Protein AF-A0A3B8L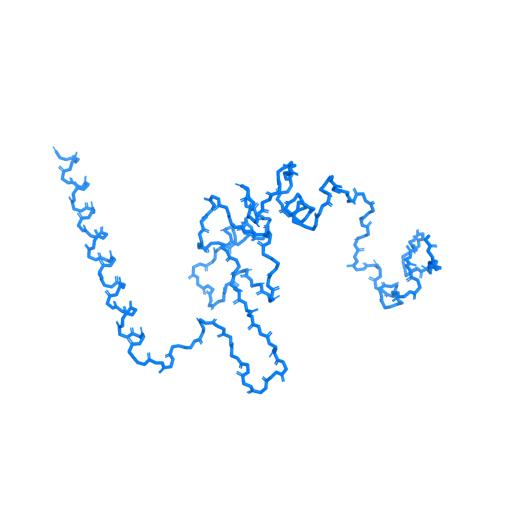0Q8-F1 (afdb_monomer_lite)

Radius of gyration: 23.06 Å; chains: 1; bounding box: 65×42×59 Å

Secondary structure (DSSP, 8-state):
--S-EEE-SSTT-EEETT-HHHHTTGGGS----------SSHHHHHHHHHH-S---S--SS-SS--HHHHHHHHT--TT-SS-S-EEES--TT---GGG-GGGS-EEE-S-TTSTT---TT-----HHHHHHHHHHHHHHHHHHHHHHHHHHHTT-

Sequence (156 aa):
GPYDPIATDVPGMEICELLPHHARVAGKFSLLRSMVHTGFCHQQGTQQLLTGHPVRILKQKPDHPDLFSITHRMRQAPHSGLPNYVGVNPVPYAGAAYLGPAYEPFAVTGDPNSGSFQVPNIGLDDKKKLSRMRERIGLRESLDRLSREADQYHQM

Foldseek 3Di:
DPFDWDAAPDPPDTDGPVPVVCSPVVVVDDDDPPDDAPDPDPLQSVQCVQFVDHDDDDDQEHQGAGPQLVVQVVPDDPPDPDRSAAAECHRRNHANHVVDPVSGHLYAYDDPPDPPGDGPPPDPPDPVVVVVVVVVVVVVVVVVVVVVVVVVVVVD

pLDDT: mean 89.8, std 8.25, range [47.81, 98.19]

Structure (mmCIF, N/CA/C/O backbone):
data_AF-A0A3B8L0Q8-F1
#
_entry.id   AF-A0A3B8L0Q8-F1
#
loop_
_atom_site.group_PDB
_atom_site.id
_atom_site.type_symbol
_atom_site.label_atom_id
_atom_site.label_alt_id
_atom_site.label_comp_id
_atom_site.label_asym_id
_atom_site.label_entity_id
_atom_site.label_seq_id
_atom_site.pdbx_PDB_ins_code
_atom_site.Cartn_x
_atom_site.Cartn_y
_atom_site.Cartn_z
_atom_site.occupancy
_atom_site.B_iso_or_equiv
_atom_site.auth_seq_id
_atom_site.auth_comp_id
_atom_site.auth_asym_id
_atom_site.auth_atom_id
_atom_site.pdbx_PDB_model_num
ATOM 1 N N . GLY A 1 1 ? 20.243 -0.099 -17.281 1.00 79.44 1 GLY A N 1
ATOM 2 C CA . GLY A 1 1 ? 20.625 -0.311 -15.866 1.00 79.44 1 GLY A CA 1
ATOM 3 C C . GLY A 1 1 ? 21.735 -1.342 -15.824 1.00 79.44 1 GLY A C 1
ATOM 4 O O . GLY A 1 1 ? 22.266 -1.618 -16.888 1.00 79.44 1 GLY A O 1
ATOM 5 N N . PRO A 1 2 ? 22.088 -1.913 -14.662 1.00 93.50 2 PRO A N 1
ATOM 6 C CA . PRO A 1 2 ? 23.135 -2.939 -14.570 1.00 93.50 2 PRO A CA 1
ATOM 7 C C . PRO A 1 2 ? 22.695 -4.337 -15.047 1.00 93.50 2 PRO A C 1
ATOM 9 O O . PRO A 1 2 ? 23.492 -5.260 -14.974 1.00 93.50 2 PRO A O 1
ATOM 12 N N . TYR A 1 3 ? 21.439 -4.495 -15.473 1.00 96.19 3 TYR A N 1
ATOM 13 C CA . TYR A 1 3 ? 20.850 -5.761 -15.913 1.00 96.19 3 TYR A CA 1
ATOM 14 C C . TYR A 1 3 ? 20.501 -5.705 -17.392 1.00 96.19 3 TYR A C 1
ATOM 16 O O . TYR A 1 3 ? 20.111 -4.633 -17.883 1.00 96.19 3 TYR A O 1
ATOM 24 N N . ASP A 1 4 ? 20.558 -6.862 -18.043 1.00 97.50 4 ASP A N 1
ATOM 25 C CA . ASP A 1 4 ? 20.272 -6.983 -19.463 1.00 97.50 4 ASP A CA 1
ATOM 26 C C . ASP A 1 4 ? 18.761 -7.087 -19.745 1.00 97.50 4 ASP A C 1
ATOM 28 O O . ASP A 1 4 ? 17.989 -7.636 -18.941 1.00 97.50 4 ASP A O 1
ATOM 32 N N . PRO A 1 5 ? 18.295 -6.522 -20.874 1.00 97.12 5 PRO A N 1
ATOM 33 C CA . PRO A 1 5 ? 16.926 -6.692 -21.327 1.00 97.12 5 PRO A CA 1
ATOM 34 C C . PRO A 1 5 ? 16.719 -8.079 -21.952 1.00 97.12 5 PRO A C 1
ATOM 36 O O . PRO A 1 5 ? 17.577 -8.604 -22.657 1.00 97.12 5 PRO A O 1
ATOM 39 N N . ILE A 1 6 ? 15.532 -8.643 -21.745 1.00 98.00 6 ILE A N 1
ATOM 40 C CA . ILE A 1 6 ? 15.031 -9.822 -22.453 1.00 98.00 6 ILE A CA 1
ATOM 41 C C . ILE A 1 6 ? 13.705 -9.494 -23.134 1.00 98.00 6 ILE A C 1
ATOM 43 O O . ILE A 1 6 ? 12.872 -8.761 -22.588 1.00 98.00 6 ILE A O 1
ATOM 47 N N . ALA A 1 7 ? 13.489 -10.077 -24.311 1.00 98.06 7 ALA A N 1
ATOM 48 C CA . ALA A 1 7 ? 12.209 -10.010 -25.000 1.00 98.06 7 ALA A CA 1
ATOM 49 C C . ALA A 1 7 ? 11.113 -10.736 -24.202 1.00 98.06 7 ALA A C 1
ATOM 51 O O . ALA A 1 7 ? 11.364 -11.729 -23.513 1.00 98.06 7 ALA A O 1
ATOM 52 N N . THR A 1 8 ? 9.883 -10.246 -24.327 1.00 98.06 8 THR A N 1
ATOM 53 C CA . THR A 1 8 ? 8.686 -10.890 -23.771 1.00 98.06 8 THR A CA 1
ATOM 54 C C . THR A 1 8 ? 7.850 -11.568 -24.861 1.00 98.06 8 THR A C 1
ATOM 56 O O . THR A 1 8 ? 8.167 -11.471 -26.046 1.00 98.06 8 THR A O 1
ATOM 59 N N . ASP A 1 9 ? 6.767 -12.249 -24.476 1.00 96.81 9 ASP A N 1
ATOM 60 C CA . ASP A 1 9 ? 5.769 -12.789 -25.413 1.00 96.81 9 ASP A CA 1
ATOM 61 C C . ASP A 1 9 ? 4.954 -11.701 -26.149 1.00 96.81 9 ASP A C 1
ATOM 63 O O . ASP A 1 9 ? 4.245 -12.007 -27.110 1.00 96.81 9 ASP A O 1
ATOM 67 N N . VAL A 1 10 ? 5.092 -10.429 -25.752 1.00 97.88 10 VAL A N 1
ATOM 68 C CA . VAL A 1 10 ? 4.505 -9.264 -26.424 1.00 97.88 10 VAL A CA 1
ATOM 69 C C . VAL A 1 10 ? 5.558 -8.575 -27.308 1.00 97.88 10 VAL A C 1
ATOM 71 O O . VAL A 1 10 ? 6.563 -8.076 -26.786 1.00 97.88 10 VAL A O 1
ATOM 74 N N . PRO A 1 11 ? 5.337 -8.471 -28.636 1.00 97.00 11 PRO A N 1
ATOM 75 C CA . PRO A 1 11 ? 6.268 -7.802 -29.543 1.00 97.00 11 PRO A CA 1
ATOM 76 C C . PRO A 1 11 ? 6.595 -6.366 -29.115 1.00 97.00 11 PRO A C 1
ATOM 78 O O . PRO A 1 11 ? 5.703 -5.567 -28.835 1.00 97.00 11 PRO A O 1
ATOM 81 N N . GLY A 1 12 ? 7.888 -6.034 -29.083 1.00 95.88 12 GLY A N 1
ATOM 82 C CA . GLY A 1 12 ? 8.378 -4.699 -28.717 1.00 95.88 12 GLY A CA 1
ATOM 83 C C . GLY A 1 12 ? 8.402 -4.403 -27.213 1.00 95.88 12 GLY A C 1
ATOM 84 O O . GLY A 1 12 ? 8.765 -3.293 -26.824 1.00 95.88 12 GLY A O 1
ATOM 85 N N . MET A 1 13 ? 8.041 -5.362 -26.354 1.00 97.38 13 MET A N 1
ATOM 86 C CA . MET A 1 13 ? 8.189 -5.229 -24.908 1.00 97.38 13 MET A CA 1
ATOM 87 C C . MET A 1 13 ? 9.396 -6.020 -24.408 1.00 97.38 13 MET A C 1
ATOM 89 O O . MET A 1 13 ? 9.485 -7.233 -24.602 1.00 97.38 13 MET A O 1
ATOM 93 N N . GLU A 1 14 ? 10.279 -5.314 -23.702 1.00 96.81 14 GLU A N 1
ATOM 94 C CA . GLU A 1 14 ? 11.443 -5.870 -23.014 1.00 96.81 14 GLU A CA 1
ATOM 95 C C . GLU A 1 14 ? 11.376 -5.584 -21.509 1.00 96.81 14 GLU A C 1
ATOM 97 O O . GLU A 1 14 ? 10.927 -4.508 -21.082 1.00 96.81 14 GLU A O 1
ATOM 102 N N . ILE A 1 15 ? 11.837 -6.551 -20.713 1.00 96.44 15 ILE A N 1
ATOM 103 C CA . ILE A 1 15 ? 11.973 -6.457 -19.252 1.00 96.44 15 ILE A CA 1
ATOM 104 C C . ILE A 1 15 ? 13.337 -7.005 -18.802 1.00 96.44 15 ILE A C 1
ATOM 106 O O . ILE A 1 15 ? 14.100 -7.505 -19.615 1.00 96.44 15 ILE A O 1
ATOM 110 N N . CYS A 1 16 ? 13.656 -6.905 -17.511 1.00 96.88 16 CYS A N 1
ATOM 111 C CA . CYS A 1 16 ? 14.917 -7.396 -16.942 1.00 96.88 16 CYS A CA 1
ATOM 112 C C . CYS A 1 16 ? 15.053 -8.929 -17.046 1.00 96.88 16 CYS A C 1
ATOM 114 O O . CYS A 1 16 ? 14.097 -9.649 -16.748 1.00 96.88 16 CYS A O 1
ATOM 116 N N . GLU A 1 17 ? 16.254 -9.420 -17.370 1.00 97.75 17 GLU A N 1
ATOM 117 C CA . GLU A 1 17 ? 16.615 -10.848 -17.417 1.00 97.75 17 GLU A CA 1
ATOM 118 C C . GLU A 1 17 ? 16.283 -11.633 -16.133 1.00 97.75 17 GLU A C 1
ATOM 120 O O . GLU A 1 17 ? 16.015 -12.832 -16.186 1.00 97.75 17 GLU A O 1
ATOM 125 N N . LEU A 1 18 ? 16.213 -10.953 -14.981 1.00 97.94 18 LEU A N 1
ATOM 126 C CA . LEU A 1 18 ? 15.843 -11.543 -13.687 1.00 97.94 18 LEU A CA 1
ATOM 127 C C . LEU A 1 18 ? 14.336 -11.810 -13.535 1.00 97.94 18 LEU A C 1
ATOM 129 O O . LEU A 1 18 ? 13.899 -12.354 -12.520 1.00 97.94 18 LEU A O 1
ATOM 133 N N . LEU A 1 19 ? 13.522 -11.444 -14.528 1.00 97.25 19 LEU A N 1
ATOM 134 C CA . LEU A 1 19 ? 12.071 -11.628 -14.526 1.00 97.25 19 LEU A CA 1
ATOM 135 C C . LEU A 1 19 ? 11.589 -12.593 -15.633 1.00 97.25 19 LEU A C 1
ATOM 137 O O . LEU A 1 19 ? 10.574 -12.316 -16.278 1.00 97.25 19 LEU A O 1
ATOM 141 N N . PRO A 1 20 ? 12.219 -13.767 -15.846 1.00 97.75 20 PRO A N 1
ATOM 142 C CA . PRO A 1 20 ? 11.919 -14.627 -16.995 1.00 97.75 20 PRO A CA 1
ATOM 143 C C . PRO A 1 20 ? 10.482 -15.165 -16.977 1.00 97.75 20 PRO A C 1
ATOM 145 O O . PRO A 1 20 ? 9.876 -15.378 -18.024 1.00 97.75 20 PRO A O 1
ATOM 148 N N . HIS A 1 21 ? 9.897 -15.356 -15.791 1.00 98.19 21 HIS A N 1
ATOM 149 C CA . HIS A 1 21 ? 8.499 -15.768 -15.664 1.00 98.19 21 HIS A CA 1
ATOM 150 C C . HIS A 1 21 ? 7.516 -14.652 -16.023 1.00 98.19 21 HIS A C 1
ATOM 152 O O . HIS A 1 21 ? 6.475 -14.958 -16.593 1.00 98.19 21 HIS A O 1
ATOM 158 N N . HIS A 1 22 ? 7.854 -13.385 -15.756 1.00 97.88 22 HIS A N 1
ATOM 159 C CA . HIS A 1 22 ? 7.034 -12.251 -16.187 1.00 97.88 22 HIS A CA 1
ATOM 160 C C . HIS A 1 22 ? 7.095 -12.089 -17.706 1.00 97.88 22 HIS A C 1
ATOM 162 O O . HIS A 1 22 ? 6.071 -11.831 -18.326 1.00 97.88 22 HIS A O 1
ATOM 168 N N . ALA A 1 23 ? 8.259 -12.326 -18.320 1.00 98.00 23 ALA A N 1
ATOM 169 C CA . ALA A 1 23 ? 8.418 -12.240 -19.770 1.00 98.00 23 ALA A CA 1
ATOM 170 C C . ALA A 1 23 ? 7.499 -13.219 -20.522 1.00 98.00 23 ALA A C 1
ATOM 172 O O . ALA A 1 23 ? 6.987 -12.886 -21.585 1.00 98.00 23 ALA A O 1
ATOM 173 N N . ARG A 1 24 ? 7.244 -14.403 -19.944 1.00 98.06 24 ARG A N 1
ATOM 174 C CA . ARG A 1 24 ? 6.335 -15.430 -20.492 1.00 98.06 24 ARG A CA 1
ATOM 175 C C . ARG A 1 24 ? 4.846 -15.122 -20.321 1.00 98.06 24 ARG A C 1
ATOM 177 O O . ARG A 1 24 ? 4.024 -15.890 -20.807 1.00 98.06 24 ARG A O 1
ATOM 184 N N . VAL A 1 25 ? 4.496 -14.105 -19.537 1.00 97.94 25 VAL A N 1
ATOM 185 C CA . VAL A 1 25 ? 3.102 -13.729 -19.264 1.00 97.94 25 VAL A CA 1
ATOM 186 C C . VAL A 1 25 ? 2.870 -12.240 -19.498 1.00 97.94 25 VAL A C 1
ATOM 188 O O . VAL A 1 25 ? 1.944 -11.671 -18.917 1.00 97.94 25 VAL A O 1
ATOM 191 N N . ALA A 1 26 ? 3.691 -11.591 -20.327 1.00 98.00 26 ALA A N 1
ATOM 192 C CA . ALA A 1 26 ? 3.605 -10.151 -20.537 1.00 98.00 26 ALA A CA 1
ATOM 193 C C . ALA A 1 26 ? 2.303 -9.745 -21.230 1.00 98.00 26 ALA A C 1
ATOM 195 O O . ALA A 1 26 ? 1.772 -8.676 -20.944 1.00 98.00 26 ALA A O 1
ATOM 196 N N . GLY A 1 27 ? 1.684 -10.646 -21.999 1.00 97.62 27 GLY A N 1
ATOM 197 C CA . GLY A 1 27 ? 0.323 -10.460 -22.514 1.00 97.62 27 GLY A CA 1
ATOM 198 C C . GLY A 1 27 ? -0.776 -10.366 -21.440 1.00 97.62 27 GLY A C 1
ATOM 199 O O . GLY A 1 27 ? -1.927 -10.092 -21.775 1.00 97.62 27 GLY A O 1
ATOM 200 N N . LYS A 1 28 ? -0.459 -10.600 -20.156 1.00 97.38 28 LYS A N 1
ATOM 201 C CA . LYS A 1 28 ? -1.409 -10.560 -19.027 1.00 97.38 28 LYS A CA 1
ATOM 202 C C . LYS A 1 28 ? -1.258 -9.334 -18.127 1.00 97.38 28 LYS A C 1
ATOM 204 O O . LYS A 1 28 ? -2.007 -9.215 -17.158 1.00 97.38 28 LYS A O 1
ATOM 209 N N . PHE A 1 29 ? -0.310 -8.439 -18.403 1.00 96.44 29 PHE A N 1
ATOM 210 C CA . PHE A 1 29 ? -0.139 -7.211 -17.632 1.00 96.44 29 PHE A CA 1
ATOM 211 C C . PHE A 1 29 ? 0.203 -6.016 -18.520 1.00 96.44 29 PHE A C 1
ATOM 213 O O . PHE A 1 29 ? 0.697 -6.150 -19.634 1.00 96.44 29 PHE A O 1
ATOM 220 N N . SER A 1 30 ? -0.024 -4.821 -17.983 1.00 95.56 30 SER A N 1
ATOM 221 C CA . SER A 1 30 ? 0.415 -3.571 -18.597 1.00 95.56 30 SER A CA 1
ATOM 222 C C . SER A 1 30 ? 1.673 -3.073 -17.900 1.00 95.56 30 SER A C 1
ATOM 224 O O . SER A 1 30 ? 1.722 -3.006 -16.672 1.00 95.56 30 SER A O 1
ATOM 226 N N . LEU A 1 31 ? 2.685 -2.687 -18.676 1.00 94.00 31 LEU A N 1
ATOM 227 C CA . LEU A 1 31 ? 3.914 -2.112 -18.140 1.00 94.00 31 LEU A CA 1
ATOM 228 C C . LEU A 1 31 ? 3.838 -0.585 -18.139 1.00 94.00 31 LEU A C 1
ATOM 230 O O . LEU A 1 31 ? 3.913 0.054 -19.189 1.00 94.00 31 LEU A O 1
ATOM 234 N N . LEU A 1 32 ? 3.729 0.005 -16.950 1.00 93.50 32 LEU A N 1
ATOM 235 C CA . LEU A 1 32 ? 3.679 1.452 -16.774 1.00 93.50 32 LEU A CA 1
ATOM 236 C C . LEU A 1 32 ? 5.054 1.991 -16.358 1.00 93.50 32 LEU A C 1
ATOM 238 O O . LEU A 1 32 ? 5.539 1.716 -15.265 1.00 93.50 32 LEU A O 1
ATOM 242 N N . ARG A 1 33 ? 5.691 2.762 -17.249 1.00 90.88 33 ARG A N 1
ATOM 243 C CA . ARG A 1 33 ? 7.041 3.332 -17.048 1.00 90.88 33 ARG A CA 1
ATOM 244 C C . ARG A 1 33 ? 7.037 4.792 -16.580 1.00 90.88 33 ARG A C 1
ATOM 246 O O . ARG A 1 33 ? 8.096 5.363 -16.358 1.00 90.88 33 ARG A O 1
ATOM 253 N N . SER A 1 34 ? 5.859 5.400 -16.460 1.00 91.81 34 SER A N 1
ATOM 254 C CA . SER A 1 34 ? 5.681 6.829 -16.170 1.00 91.81 34 SER A CA 1
ATOM 255 C C . SER A 1 34 ? 5.449 7.151 -14.689 1.00 91.81 34 SER A C 1
ATOM 257 O O . SER A 1 34 ? 5.238 8.312 -14.346 1.00 91.81 34 SER A O 1
ATOM 259 N N . MET A 1 35 ? 5.478 6.157 -13.797 1.00 88.31 35 MET A N 1
ATOM 260 C CA . MET A 1 35 ? 5.321 6.384 -12.359 1.00 88.31 35 MET A CA 1
ATOM 261 C C . MET A 1 35 ? 6.587 6.996 -11.762 1.00 88.31 35 MET A C 1
ATOM 263 O O . MET A 1 35 ? 7.657 6.394 -11.786 1.00 88.31 35 MET A O 1
ATOM 267 N N . VAL A 1 36 ? 6.438 8.180 -11.176 1.00 88.94 36 VAL A N 1
ATOM 268 C CA . VAL A 1 36 ? 7.484 8.898 -10.447 1.00 88.94 36 VAL A CA 1
ATOM 269 C C . VAL A 1 36 ? 6.868 9.567 -9.219 1.00 88.94 36 VAL A C 1
ATOM 271 O O . VAL A 1 36 ? 5.714 9.994 -9.251 1.00 88.94 36 VAL A O 1
ATOM 274 N N . HIS A 1 37 ? 7.630 9.664 -8.131 1.00 91.50 37 HIS A N 1
ATOM 275 C CA . HIS A 1 37 ? 7.268 10.449 -6.953 1.00 91.50 37 HIS A CA 1
ATOM 276 C C . HIS A 1 37 ? 8.392 11.427 -6.609 1.00 91.50 37 HIS A C 1
ATOM 278 O O . HIS A 1 37 ? 9.550 11.217 -6.959 1.00 91.50 37 HIS A O 1
ATOM 284 N N . THR A 1 38 ? 8.058 12.487 -5.881 1.00 90.81 38 THR A N 1
ATOM 285 C CA . THR A 1 38 ? 9.005 13.530 -5.454 1.00 90.81 38 THR A CA 1
ATOM 286 C C . THR A 1 38 ? 9.417 13.391 -3.989 1.00 90.81 38 THR A C 1
ATOM 288 O O . THR A 1 38 ? 10.214 14.185 -3.502 1.00 90.81 38 THR A O 1
ATOM 291 N N . GLY A 1 39 ? 8.863 12.413 -3.264 1.00 87.00 39 GLY A N 1
ATOM 292 C CA . GLY A 1 39 ? 9.260 12.124 -1.885 1.00 87.00 39 GLY A CA 1
ATOM 293 C C . GLY A 1 39 ? 10.727 11.696 -1.778 1.00 87.00 39 GLY A C 1
ATOM 294 O O . GLY A 1 39 ? 11.180 10.853 -2.549 1.00 87.00 39 GLY A O 1
ATOM 295 N N . PHE A 1 40 ? 11.451 12.240 -0.798 1.00 88.75 40 PHE A N 1
ATOM 296 C CA . PHE A 1 40 ? 12.878 11.947 -0.570 1.00 88.75 40 PHE A CA 1
ATOM 297 C C . PHE A 1 40 ? 13.119 10.738 0.353 1.00 88.75 40 PHE A C 1
ATOM 299 O O . PHE A 1 40 ? 14.256 10.405 0.674 1.00 88.75 40 PHE A O 1
ATOM 306 N N . CYS A 1 41 ? 12.049 10.098 0.824 1.00 89.94 41 CYS A N 1
ATOM 307 C CA . CYS A 1 41 ? 12.084 8.979 1.761 1.00 89.94 41 CYS A CA 1
ATOM 308 C C . CYS A 1 41 ? 10.926 8.008 1.493 1.00 89.94 41 CYS A C 1
ATOM 310 O O . CYS A 1 41 ? 9.931 8.367 0.851 1.00 89.94 41 CYS A O 1
ATOM 312 N N . HIS A 1 42 ? 11.030 6.788 2.027 1.00 90.88 42 HIS A N 1
ATOM 313 C CA . HIS A 1 42 ? 10.024 5.738 1.842 1.00 90.88 42 HIS A CA 1
ATOM 314 C C . HIS A 1 42 ? 8.618 6.174 2.284 1.00 90.88 42 HIS A C 1
ATOM 316 O O . HIS A 1 42 ? 7.634 5.836 1.627 1.00 90.88 42 HIS A O 1
ATOM 322 N N . GLN A 1 43 ? 8.522 6.972 3.347 1.00 91.62 43 GLN A N 1
ATOM 323 C CA . GLN A 1 43 ? 7.278 7.498 3.906 1.00 91.62 43 GLN A CA 1
ATOM 324 C C . GLN A 1 43 ? 6.527 8.371 2.902 1.00 91.62 43 GLN A C 1
ATOM 326 O O . GLN A 1 43 ? 5.370 8.108 2.578 1.00 91.62 43 GLN A O 1
ATOM 331 N N . GLN A 1 44 ? 7.201 9.401 2.390 1.00 93.12 44 GLN A N 1
ATOM 332 C CA . GLN A 1 44 ? 6.601 10.359 1.467 1.00 93.12 44 GLN A CA 1
ATOM 333 C C . GLN A 1 44 ? 6.315 9.737 0.108 1.00 93.12 44 GLN A C 1
ATOM 335 O O . GLN A 1 44 ? 5.249 9.988 -0.442 1.00 93.12 44 GLN A O 1
ATOM 340 N N . GLY A 1 45 ? 7.235 8.918 -0.416 1.00 93.00 45 GLY A N 1
ATOM 341 C CA . GLY A 1 45 ? 7.032 8.226 -1.687 1.00 93.00 45 GLY A CA 1
ATOM 342 C C . GLY A 1 45 ? 5.800 7.327 -1.636 1.00 93.00 45 GLY A C 1
ATOM 343 O O . GLY A 1 45 ? 4.924 7.437 -2.490 1.00 93.00 45 GLY A O 1
ATOM 344 N N . THR A 1 46 ? 5.673 6.520 -0.576 1.00 92.56 46 THR A N 1
ATOM 345 C CA . THR A 1 46 ? 4.507 5.648 -0.364 1.00 92.56 46 THR A CA 1
ATOM 346 C C . THR A 1 46 ? 3.217 6.455 -0.246 1.00 92.56 46 THR A C 1
ATOM 348 O O . THR A 1 46 ? 2.239 6.147 -0.920 1.00 92.56 46 THR A O 1
ATOM 351 N N . GLN A 1 47 ? 3.202 7.510 0.573 1.00 94.56 47 GLN A N 1
ATOM 352 C CA . GLN A 1 47 ? 2.004 8.336 0.729 1.00 94.56 47 GLN A CA 1
ATOM 353 C C . GLN A 1 47 ? 1.621 9.038 -0.573 1.00 94.56 47 GLN A C 1
ATOM 355 O O . GLN A 1 47 ? 0.453 9.012 -0.948 1.00 94.56 47 GLN A O 1
ATOM 360 N N . GLN A 1 48 ? 2.577 9.622 -1.295 1.00 94.06 48 GLN A N 1
ATOM 361 C CA . GLN A 1 48 ? 2.309 10.282 -2.572 1.00 94.06 48 GLN A CA 1
ATOM 362 C C . GLN A 1 48 ? 1.766 9.297 -3.607 1.00 94.06 48 GLN A C 1
ATOM 364 O O . GLN A 1 48 ? 0.804 9.612 -4.302 1.00 94.06 48 GLN A O 1
ATOM 369 N N . LEU A 1 49 ? 2.340 8.095 -3.669 1.00 92.94 49 LEU A N 1
ATOM 370 C CA . LEU A 1 49 ? 1.911 7.054 -4.593 1.00 92.94 49 LEU A CA 1
ATOM 371 C C . LEU A 1 49 ? 0.492 6.565 -4.301 1.00 92.94 49 LEU A C 1
ATOM 373 O O . LEU A 1 49 ? -0.320 6.437 -5.212 1.00 92.94 49 LEU A O 1
ATOM 377 N N . LEU A 1 50 ? 0.203 6.275 -3.033 1.00 94.00 50 LEU A N 1
ATOM 378 C CA . LEU A 1 50 ? -1.041 5.617 -2.649 1.00 94.00 50 LEU A CA 1
ATOM 379 C C . LEU A 1 50 ? -2.202 6.591 -2.452 1.00 94.00 50 LEU A C 1
ATOM 381 O O . LEU A 1 50 ? -3.351 6.180 -2.572 1.00 94.00 50 LEU A O 1
ATOM 385 N N . THR A 1 51 ? -1.926 7.863 -2.160 1.00 94.50 51 THR A N 1
ATOM 386 C CA . THR A 1 51 ? -2.968 8.896 -2.011 1.00 94.50 51 THR A CA 1
ATOM 387 C C . THR A 1 51 ? -3.144 9.748 -3.266 1.00 94.50 51 THR A C 1
ATOM 389 O O . THR A 1 51 ? -4.178 10.385 -3.424 1.00 94.50 51 THR A O 1
ATOM 392 N N . GLY A 1 52 ? -2.143 9.803 -4.152 1.00 93.31 52 GLY A N 1
ATOM 393 C CA . GLY A 1 52 ? -2.125 10.711 -5.302 1.00 93.31 52 GLY A CA 1
ATOM 394 C C . GLY A 1 52 ? -1.836 12.178 -4.951 1.00 93.31 52 GLY A C 1
ATOM 395 O O . GLY A 1 52 ? -1.832 13.027 -5.841 1.00 93.31 52 GLY A O 1
ATOM 396 N N . HIS A 1 53 ? -1.570 12.499 -3.680 1.00 92.56 53 HIS A N 1
ATOM 397 C CA . HIS A 1 53 ? -1.316 13.864 -3.223 1.00 92.56 53 HIS A CA 1
ATOM 398 C C . HIS A 1 53 ? 0.179 14.126 -2.988 1.00 92.56 53 HIS A C 1
ATOM 400 O O . HIS A 1 53 ? 0.870 13.285 -2.412 1.00 92.56 53 HIS A O 1
ATOM 406 N N . PRO A 1 54 ? 0.711 15.304 -3.363 1.00 91.06 54 PRO A N 1
ATOM 407 C CA . PRO A 1 54 ? 2.073 15.682 -3.003 1.00 91.06 54 PRO A CA 1
ATOM 408 C C . PRO A 1 54 ? 2.268 15.690 -1.482 1.00 91.06 54 PRO A C 1
ATOM 410 O O . PRO A 1 54 ? 1.522 16.349 -0.760 1.00 91.06 54 PRO A O 1
ATOM 413 N N . VAL A 1 55 ? 3.317 15.025 -0.996 1.00 89.44 55 VAL A N 1
ATOM 414 C CA . VAL A 1 55 ? 3.663 15.006 0.431 1.00 89.44 55 V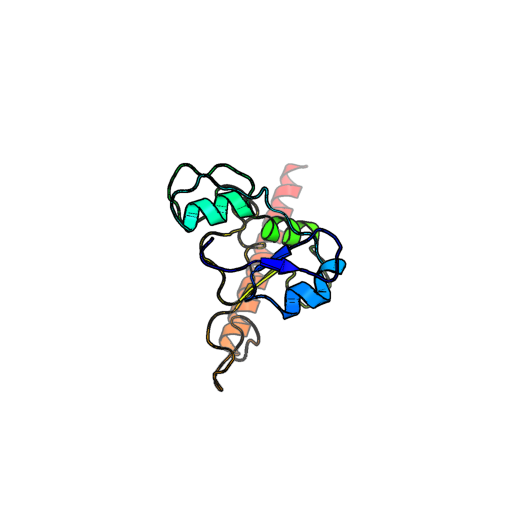AL A CA 1
ATOM 415 C C . VAL A 1 55 ? 4.983 15.728 0.640 1.00 89.44 55 VAL A C 1
ATOM 417 O O . VAL A 1 55 ? 6.042 15.230 0.273 1.00 89.44 55 VAL A O 1
ATOM 420 N N . ARG A 1 56 ? 4.911 16.932 1.217 1.00 86.00 56 ARG A N 1
ATOM 421 C CA . ARG A 1 56 ? 6.078 17.813 1.414 1.00 86.00 56 ARG A CA 1
ATOM 422 C C . ARG A 1 56 ? 6.704 17.697 2.801 1.00 86.00 56 ARG A C 1
ATOM 424 O O . ARG A 1 56 ? 7.871 18.025 2.973 1.00 86.00 56 ARG A O 1
ATOM 431 N N . ILE A 1 57 ? 5.935 17.225 3.778 1.00 88.69 57 ILE A N 1
ATOM 432 C CA . ILE A 1 57 ? 6.350 17.107 5.179 1.00 88.69 57 ILE A CA 1
ATOM 433 C C . ILE A 1 57 ? 6.513 15.628 5.511 1.00 88.69 57 ILE A C 1
ATOM 435 O O . ILE A 1 57 ? 5.720 14.797 5.069 1.00 88.69 57 ILE A O 1
ATOM 439 N N . LEU A 1 58 ? 7.569 15.282 6.243 1.00 89.06 58 LEU A N 1
ATOM 440 C CA . LEU A 1 58 ? 7.755 13.923 6.731 1.00 89.06 58 LEU A CA 1
ATOM 441 C C . LEU A 1 58 ? 6.751 13.647 7.852 1.00 89.06 58 LEU A C 1
ATOM 443 O O . LEU A 1 58 ? 6.732 14.349 8.859 1.00 89.06 58 LEU A O 1
ATOM 447 N N . LYS A 1 59 ? 5.931 12.613 7.685 1.00 89.69 59 LYS A N 1
ATOM 448 C CA . LYS A 1 59 ? 4.934 12.204 8.676 1.00 89.69 59 LYS A CA 1
ATOM 449 C C . LYS A 1 59 ? 4.631 10.724 8.542 1.00 89.69 59 LYS A C 1
ATOM 451 O O . LYS A 1 59 ? 4.795 10.147 7.467 1.00 89.69 59 LYS A O 1
ATOM 456 N N . GLN A 1 60 ? 4.154 10.132 9.629 1.00 90.06 60 GLN A N 1
ATOM 457 C CA . GLN A 1 60 ? 3.887 8.701 9.663 1.00 90.06 60 GLN A CA 1
ATOM 458 C C . GLN A 1 60 ? 2.601 8.329 8.923 1.00 90.06 60 GLN A C 1
ATOM 460 O O . GLN A 1 60 ? 2.583 7.318 8.238 1.00 90.06 60 GLN A O 1
ATOM 465 N N . LYS A 1 61 ? 1.547 9.145 9.027 1.00 92.19 61 LYS A N 1
ATOM 466 C CA . LYS A 1 61 ? 0.232 8.876 8.430 1.00 92.19 61 LYS A CA 1
ATOM 467 C C . LYS A 1 61 ? -0.135 9.933 7.381 1.00 92.19 61 LYS A C 1
ATOM 469 O O . LYS A 1 61 ? 0.286 11.083 7.523 1.00 92.19 61 LYS A O 1
ATOM 474 N N . PRO A 1 62 ? -0.890 9.568 6.332 1.00 93.06 62 PRO A N 1
ATOM 475 C CA . PRO A 1 62 ? -1.286 10.508 5.293 1.00 93.06 62 PRO A CA 1
ATOM 476 C C . PRO A 1 62 ? -2.415 11.444 5.763 1.00 93.06 62 PRO A C 1
ATOM 478 O O . PRO A 1 62 ? -3.172 11.101 6.667 1.00 93.06 62 PRO A O 1
ATOM 481 N N . ASP A 1 63 ? -2.552 12.611 5.116 1.00 94.44 63 ASP A N 1
ATOM 482 C CA . ASP A 1 63 ? -3.699 13.524 5.352 1.00 94.44 63 ASP A CA 1
ATOM 483 C C . ASP A 1 63 ? -4.918 13.115 4.518 1.00 94.44 63 ASP A C 1
ATOM 485 O O . ASP A 1 63 ? -6.053 13.454 4.842 1.00 94.44 63 ASP A O 1
ATOM 489 N N . HIS A 1 64 ? -4.672 12.385 3.429 1.00 96.00 64 HIS A N 1
ATOM 490 C CA . HIS A 1 64 ? -5.678 11.893 2.502 1.00 96.00 64 HIS A CA 1
ATOM 491 C C . HIS A 1 64 ? -5.718 10.365 2.566 1.00 96.00 64 HIS A C 1
ATOM 493 O O . HIS A 1 64 ? -4.672 9.747 2.773 1.00 96.00 64 HIS A O 1
ATOM 499 N N . PRO A 1 65 ? -6.893 9.743 2.404 1.00 97.06 65 PRO A N 1
ATOM 500 C CA . PRO A 1 65 ? -6.995 8.298 2.393 1.00 97.06 65 PRO A CA 1
ATOM 501 C C . PRO A 1 65 ? -6.204 7.714 1.229 1.00 97.06 65 PRO A C 1
ATOM 503 O O . PRO A 1 65 ? -6.212 8.254 0.121 1.00 97.06 65 PRO A O 1
ATOM 506 N N . ASP A 1 66 ? -5.546 6.589 1.477 1.00 95.56 66 ASP A N 1
ATOM 507 C CA . ASP A 1 66 ? -4.953 5.812 0.399 1.00 95.56 66 ASP A CA 1
ATOM 508 C C . ASP A 1 66 ? -6.030 5.135 -0.471 1.00 95.56 66 ASP A C 1
ATOM 510 O O . ASP A 1 66 ? -7.163 4.900 -0.037 1.00 95.56 66 ASP A O 1
ATOM 514 N N . LEU A 1 67 ? -5.667 4.798 -1.711 1.00 95.69 67 LEU A N 1
ATOM 515 C CA . LEU A 1 67 ? -6.548 4.158 -2.688 1.00 95.69 67 LEU A CA 1
ATOM 516 C C . LEU A 1 67 ? -7.210 2.881 -2.150 1.00 95.69 67 LEU A C 1
ATOM 518 O O . LEU A 1 67 ? -8.360 2.598 -2.496 1.00 95.69 67 LEU A O 1
ATOM 522 N N . PHE A 1 68 ? -6.525 2.105 -1.309 1.00 95.00 68 PHE A N 1
ATOM 523 C CA . PHE A 1 68 ? -7.075 0.870 -0.755 1.00 95.00 68 PHE A CA 1
ATOM 524 C C . PHE A 1 68 ? -8.119 1.169 0.319 1.00 95.00 68 PHE A C 1
ATOM 526 O O . PHE A 1 68 ? -9.182 0.554 0.306 1.00 95.00 68 PHE A O 1
ATOM 533 N N . SER A 1 69 ? -7.885 2.171 1.167 1.00 95.50 69 SER A N 1
ATOM 534 C CA . SER A 1 69 ? -8.867 2.684 2.129 1.00 95.50 69 SER A CA 1
ATOM 535 C C . SER A 1 69 ? -10.109 3.264 1.429 1.00 95.50 69 SER A C 1
ATOM 537 O O . SER A 1 69 ? -11.244 2.981 1.821 1.00 95.50 69 SER A O 1
ATOM 539 N N . ILE A 1 70 ? -9.925 4.014 0.332 1.00 96.38 70 ILE A N 1
ATOM 540 C CA . ILE A 1 70 ? -11.035 4.498 -0.511 1.00 96.38 70 ILE A CA 1
ATOM 541 C C . ILE A 1 70 ? -11.811 3.313 -1.094 1.00 96.38 70 ILE A C 1
ATOM 543 O O . ILE A 1 70 ? -13.036 3.251 -0.980 1.00 96.38 70 ILE A O 1
ATOM 547 N N . THR A 1 71 ? -11.106 2.341 -1.676 1.00 94.69 71 THR A N 1
ATOM 548 C CA . THR A 1 71 ? -11.720 1.147 -2.271 1.00 94.69 71 THR A CA 1
ATOM 549 C C . THR A 1 71 ? -12.463 0.325 -1.222 1.00 94.69 71 THR A C 1
ATOM 551 O O . THR A 1 71 ? -13.564 -0.155 -1.489 1.00 94.69 71 THR A O 1
ATOM 554 N N . HIS A 1 72 ? -11.909 0.202 -0.012 1.00 93.88 72 HIS A N 1
ATOM 555 C CA . HIS A 1 72 ? -12.546 -0.476 1.111 1.00 93.88 72 HIS A CA 1
ATOM 556 C C . HIS A 1 72 ? -13.910 0.140 1.419 1.00 93.88 72 HIS A C 1
ATOM 558 O O . HIS A 1 72 ? -14.886 -0.607 1.557 1.00 93.88 72 HIS A O 1
ATOM 564 N N . ARG A 1 73 ? -13.980 1.476 1.480 1.00 93.44 73 ARG A N 1
ATOM 565 C CA . ARG A 1 73 ? -15.223 2.220 1.687 1.00 93.44 73 ARG A CA 1
ATOM 566 C C . ARG A 1 73 ? -16.200 2.043 0.535 1.00 93.44 73 ARG A C 1
ATOM 568 O O . ARG A 1 73 ? -17.357 1.715 0.765 1.00 93.44 73 ARG A O 1
ATOM 575 N N . MET A 1 74 ? -15.740 2.227 -0.699 1.00 94.00 74 MET A N 1
ATOM 576 C CA . MET A 1 74 ? -16.599 2.153 -1.886 1.00 94.00 74 MET A CA 1
ATOM 577 C C . MET A 1 74 ? -17.178 0.758 -2.120 1.00 94.00 74 MET A C 1
ATOM 579 O O . MET A 1 74 ? -18.274 0.625 -2.654 1.00 94.00 74 MET A O 1
ATOM 583 N N . ARG A 1 75 ? -16.443 -0.287 -1.732 1.00 90.25 75 ARG A N 1
ATOM 584 C CA . ARG A 1 75 ? -16.842 -1.684 -1.922 1.00 90.25 75 ARG A CA 1
ATOM 585 C C . ARG A 1 75 ? -17.392 -2.345 -0.665 1.00 90.25 75 ARG A C 1
ATOM 587 O O . ARG A 1 75 ? -17.489 -3.572 -0.625 1.00 90.25 75 ARG A O 1
ATOM 594 N N . GLN A 1 76 ? -17.707 -1.579 0.377 1.00 82.94 76 GLN A N 1
ATOM 595 C CA . GLN A 1 76 ? -18.242 -2.141 1.611 1.00 82.94 76 GLN A CA 1
ATOM 596 C C . GLN A 1 76 ? -19.524 -2.934 1.322 1.00 82.94 76 GLN A C 1
ATOM 598 O O . GLN A 1 76 ? -20.494 -2.402 0.789 1.00 82.94 76 GLN A O 1
ATOM 603 N N . ALA A 1 77 ? -19.514 -4.217 1.680 1.00 79.56 77 ALA A N 1
ATOM 604 C CA . ALA A 1 77 ? -20.653 -5.111 1.532 1.00 79.56 77 ALA A CA 1
ATOM 605 C C . ALA A 1 77 ? -21.118 -5.538 2.934 1.00 79.56 77 ALA A C 1
ATOM 607 O O . ALA A 1 77 ? -20.358 -6.224 3.620 1.00 79.56 77 ALA A O 1
ATOM 608 N N . PRO A 1 78 ? -22.340 -5.174 3.369 1.00 68.88 78 PRO A N 1
ATOM 609 C CA . PRO A 1 78 ? -22.836 -5.464 4.721 1.00 68.88 78 PRO A CA 1
ATOM 610 C C . PRO A 1 78 ? -22.845 -6.952 5.097 1.00 68.88 78 PRO A C 1
ATOM 612 O O . PRO A 1 78 ? -22.855 -7.289 6.276 1.00 68.88 78 PRO A O 1
ATOM 615 N N . HIS A 1 79 ? -22.844 -7.841 4.100 1.00 73.12 79 HIS A N 1
ATOM 616 C CA . HIS A 1 79 ? -22.958 -9.291 4.280 1.00 73.12 79 HIS A CA 1
ATOM 617 C C . HIS A 1 79 ? -21.670 -10.059 3.947 1.00 73.12 79 HIS A C 1
ATOM 619 O O . HIS A 1 79 ? -21.687 -11.287 3.894 1.00 73.12 79 HIS A O 1
ATOM 625 N N . SER A 1 80 ? -20.550 -9.367 3.714 1.00 75.31 80 SER A N 1
ATOM 626 C CA . SER A 1 80 ? -19.256 -10.035 3.556 1.00 75.31 80 SER A CA 1
ATOM 627 C C . SER A 1 80 ? -18.720 -10.451 4.925 1.00 75.31 80 SER A C 1
ATOM 629 O O . SER A 1 80 ? -18.508 -9.607 5.791 1.00 75.31 80 SER A O 1
ATOM 631 N N . GLY A 1 81 ? -18.456 -11.746 5.114 1.00 79.12 81 GLY A N 1
ATOM 632 C CA . GLY A 1 81 ? -17.788 -12.261 6.317 1.00 79.12 81 GLY A CA 1
ATOM 633 C C . GLY A 1 81 ? -16.293 -11.924 6.396 1.00 79.12 81 GLY A C 1
ATOM 634 O O . GLY A 1 81 ? -15.656 -12.240 7.396 1.00 79.12 81 GLY A O 1
ATOM 635 N N . LEU A 1 82 ? -15.727 -11.300 5.355 1.00 82.88 82 LEU A N 1
ATOM 636 C CA . LEU A 1 82 ? -14.315 -10.927 5.275 1.00 82.88 82 LEU A CA 1
ATOM 637 C C . LEU A 1 82 ? -14.138 -9.417 5.048 1.00 82.88 82 LEU A C 1
ATOM 639 O O . LEU A 1 82 ? -14.937 -8.808 4.324 1.00 82.88 82 LEU A O 1
ATOM 643 N N . PRO A 1 83 ? -13.081 -8.808 5.618 1.00 84.38 83 PRO A N 1
ATOM 644 C CA . PRO A 1 83 ? -12.724 -7.421 5.341 1.00 84.38 83 PRO A CA 1
ATOM 645 C C . PRO A 1 83 ? -12.275 -7.244 3.883 1.00 84.38 83 PRO A C 1
ATOM 647 O O . PRO A 1 83 ? -11.579 -8.089 3.324 1.00 84.38 83 PRO A O 1
ATOM 650 N N . ASN A 1 84 ? -12.631 -6.111 3.269 1.00 89.44 84 ASN A N 1
ATOM 651 C CA . ASN A 1 84 ? -12.240 -5.801 1.884 1.00 89.44 84 ASN A CA 1
ATOM 652 C C . ASN A 1 84 ? -10.772 -5.383 1.744 1.00 89.44 84 ASN A C 1
ATOM 654 O O . ASN A 1 84 ? -10.238 -5.406 0.637 1.00 89.44 84 ASN A O 1
ATOM 658 N N . TYR A 1 85 ? -10.146 -4.954 2.839 1.00 92.44 85 TYR A N 1
ATOM 659 C CA . TYR A 1 85 ? -8.762 -4.512 2.862 1.00 92.44 85 TYR A CA 1
ATOM 660 C C . TYR A 1 85 ? -8.016 -5.243 3.972 1.00 92.44 85 TYR A C 1
ATOM 662 O O . TYR A 1 85 ? -8.228 -4.989 5.156 1.00 92.44 85 TYR A O 1
ATOM 670 N N . VAL A 1 86 ? -7.151 -6.170 3.569 1.00 92.19 86 VAL A N 1
ATOM 671 C CA . VAL A 1 86 ? -6.256 -6.916 4.456 1.00 92.19 86 VAL A CA 1
ATOM 672 C C . VAL A 1 86 ? -4.830 -6.486 4.158 1.00 92.19 86 VAL A C 1
ATOM 674 O O . VAL A 1 86 ? -4.390 -6.538 3.011 1.00 92.19 86 VAL A O 1
ATOM 677 N N . GLY A 1 87 ? -4.108 -6.073 5.194 1.00 91.75 87 GLY A N 1
ATOM 678 C CA . GLY A 1 87 ? -2.689 -5.759 5.105 1.00 91.75 87 GLY A CA 1
ATOM 679 C C . GLY A 1 87 ? -1.877 -6.820 5.833 1.00 91.75 87 GLY A C 1
ATOM 680 O O . GLY A 1 87 ? -2.027 -6.962 7.042 1.00 91.75 87 GLY A O 1
ATOM 681 N N . VAL A 1 88 ? -1.013 -7.550 5.126 1.00 91.31 88 VAL A N 1
ATOM 682 C CA . VAL A 1 88 ? -0.079 -8.509 5.739 1.00 91.31 88 VAL A CA 1
ATOM 683 C C . VAL A 1 88 ? 1.242 -7.798 5.994 1.00 91.31 88 VAL A C 1
ATOM 685 O O . VAL A 1 88 ? 1.891 -7.366 5.046 1.00 91.31 88 VAL A O 1
ATOM 688 N N . ASN A 1 89 ? 1.609 -7.641 7.268 1.00 89.50 89 ASN A N 1
ATOM 689 C CA . ASN A 1 89 ? 2.688 -6.761 7.724 1.00 89.50 89 ASN A CA 1
ATOM 690 C C . ASN A 1 89 ? 2.619 -5.386 7.024 1.00 89.50 89 ASN A C 1
ATOM 692 O O . ASN A 1 89 ? 3.543 -5.005 6.302 1.00 89.50 89 ASN A O 1
ATOM 696 N N . PRO A 1 90 ? 1.487 -4.664 7.170 1.00 89.50 90 PRO A N 1
ATOM 697 C CA . PRO A 1 90 ? 1.210 -3.491 6.359 1.00 89.50 90 PRO A CA 1
ATOM 698 C C . PRO A 1 90 ? 2.246 -2.397 6.602 1.00 89.50 90 PRO A C 1
ATOM 700 O O . PRO A 1 90 ? 2.644 -2.127 7.737 1.00 89.50 90 PRO A O 1
ATOM 703 N N . VAL A 1 91 ? 2.641 -1.724 5.522 1.00 85.75 91 VAL A N 1
ATOM 704 C CA . VAL A 1 91 ? 3.516 -0.555 5.609 1.00 85.75 91 VAL A CA 1
ATOM 705 C C . VAL A 1 91 ? 2.833 0.549 6.426 1.00 85.75 91 VAL A C 1
ATOM 707 O O . VAL A 1 91 ? 1.684 0.902 6.150 1.00 85.75 91 VAL A O 1
ATOM 710 N N . PRO A 1 92 ? 3.519 1.156 7.409 1.00 87.94 92 PRO A N 1
ATOM 711 C CA . PRO A 1 92 ? 2.871 2.052 8.364 1.00 87.94 92 PRO A CA 1
ATOM 712 C C . PRO A 1 92 ? 2.578 3.453 7.800 1.00 87.94 92 PRO A C 1
ATOM 714 O O . PRO A 1 92 ? 2.138 4.323 8.549 1.00 87.94 92 PRO A O 1
ATOM 717 N N . TYR A 1 93 ? 2.826 3.671 6.503 1.00 91.56 93 TYR A N 1
ATOM 718 C CA . TYR A 1 93 ? 2.702 4.962 5.822 1.00 91.56 93 TYR A CA 1
ATOM 719 C C . TYR A 1 93 ? 1.399 5.128 5.037 1.00 91.56 93 TYR A C 1
ATOM 721 O O . TYR A 1 93 ? 1.105 6.231 4.590 1.00 91.56 93 TYR A O 1
ATOM 729 N N . ALA A 1 94 ? 0.621 4.057 4.872 1.00 91.75 94 ALA A N 1
ATOM 730 C CA . ALA A 1 94 ? -0.732 4.110 4.329 1.00 91.75 94 ALA A CA 1
ATOM 731 C C . ALA A 1 94 ? -1.761 4.308 5.458 1.00 91.75 94 ALA A C 1
ATOM 733 O O . ALA A 1 94 ? -1.446 4.164 6.650 1.00 91.75 94 ALA A O 1
ATOM 734 N N . GLY A 1 95 ? -2.993 4.650 5.101 1.00 93.75 95 GLY A N 1
ATOM 735 C CA . GLY A 1 95 ? -4.061 4.804 6.074 1.00 93.75 95 GLY A CA 1
ATOM 736 C C . GLY A 1 95 ? -5.308 5.482 5.528 1.00 93.75 95 GLY A C 1
ATOM 737 O O . GLY A 1 95 ? -5.322 6.117 4.471 1.00 93.75 95 GLY A O 1
ATOM 738 N N . ALA A 1 96 ? -6.353 5.392 6.337 1.00 95.94 96 ALA A N 1
ATOM 739 C CA . ALA A 1 96 ? -7.690 5.861 6.017 1.00 95.94 96 ALA A CA 1
ATOM 740 C C . ALA A 1 96 ? -7.862 7.377 6.190 1.00 95.94 96 ALA A C 1
ATOM 742 O O . ALA A 1 96 ? -8.828 7.945 5.680 1.00 95.94 96 ALA A O 1
ATOM 743 N N . ALA A 1 97 ? -6.944 8.040 6.900 1.00 95.75 97 ALA A N 1
ATOM 744 C CA . ALA A 1 97 ? -7.007 9.470 7.201 1.00 95.75 97 ALA A CA 1
ATOM 745 C C . ALA A 1 97 ? -8.411 9.880 7.703 1.00 95.75 97 ALA A C 1
ATOM 747 O O . ALA A 1 97 ? -8.949 9.269 8.629 1.00 95.75 97 ALA A O 1
ATOM 748 N N . TYR A 1 98 ? -9.040 10.875 7.073 1.00 96.19 98 TYR A N 1
ATOM 749 C CA . TYR A 1 98 ? -10.374 11.357 7.438 1.00 96.19 98 TYR A CA 1
ATOM 750 C C . TYR A 1 98 ? -11.525 10.376 7.138 1.00 96.19 98 TYR A C 1
ATOM 752 O O . TYR A 1 98 ? -12.657 10.654 7.527 1.00 96.19 98 TYR A O 1
ATOM 760 N N . LEU A 1 99 ? -11.291 9.23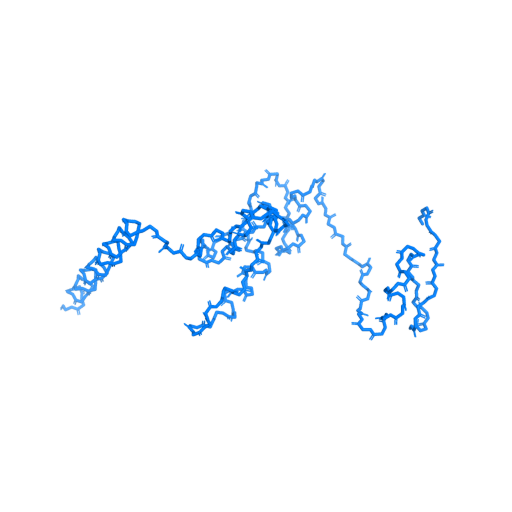4 6.473 1.00 96.25 99 LEU A N 1
ATOM 761 C CA . LEU A 1 99 ? -12.304 8.169 6.380 1.00 96.25 99 LEU A CA 1
ATOM 762 C C . LEU A 1 99 ? -12.524 7.479 7.733 1.00 96.25 99 LEU A C 1
ATOM 764 O O . LEU A 1 99 ? -13.595 6.925 7.974 1.00 96.25 99 LEU A O 1
ATOM 768 N N . GLY A 1 100 ? -11.534 7.551 8.623 1.00 94.94 100 GLY A N 1
ATOM 769 C CA . GLY A 1 100 ? -11.606 7.008 9.970 1.00 94.94 100 GLY A CA 1
ATOM 770 C C . GLY A 1 100 ? -11.167 5.544 10.077 1.00 94.94 100 GLY A C 1
ATOM 771 O O . GLY A 1 100 ? -11.001 4.842 9.077 1.00 94.94 100 GLY A O 1
ATOM 772 N N . PRO A 1 101 ? -10.990 5.057 11.317 1.00 92.25 101 PRO A N 1
ATOM 773 C CA . PRO A 1 101 ? -10.341 3.776 11.606 1.00 92.25 101 PRO A CA 1
ATOM 774 C C . PRO A 1 101 ? -11.102 2.554 11.081 1.00 92.25 101 PRO A C 1
ATOM 776 O O . PRO A 1 101 ? -10.512 1.492 10.931 1.00 92.25 101 PRO A O 1
ATOM 779 N N . ALA A 1 102 ? -12.395 2.694 10.773 1.00 90.62 102 ALA A N 1
ATOM 780 C CA . ALA A 1 102 ? -13.199 1.627 10.180 1.00 90.62 102 ALA A CA 1
ATOM 781 C C . ALA A 1 102 ? -12.731 1.219 8.771 1.00 90.62 102 ALA A C 1
ATOM 783 O O . ALA A 1 102 ? -13.115 0.149 8.310 1.00 90.62 102 ALA A O 1
ATOM 784 N N . TYR A 1 103 ? -11.926 2.056 8.104 1.00 93.81 103 TYR A N 1
ATOM 785 C CA . TYR A 1 103 ? -11.390 1.784 6.769 1.00 93.81 103 TYR A CA 1
ATOM 786 C C . TYR A 1 103 ? -9.869 1.604 6.744 1.00 93.81 103 TYR A C 1
ATOM 788 O O . TYR A 1 103 ? -9.287 1.536 5.664 1.00 93.81 103 TYR A O 1
ATOM 796 N N . GLU A 1 104 ? -9.215 1.525 7.907 1.00 94.00 104 GLU A N 1
ATOM 797 C CA . GLU A 1 104 ? -7.820 1.079 7.979 1.00 94.00 104 GLU A CA 1
ATOM 798 C C . GLU A 1 104 ? -7.717 -0.394 7.537 1.00 94.00 104 GLU A C 1
ATOM 800 O O . GLU A 1 104 ? -8.699 -1.140 7.632 1.00 94.00 104 GLU A O 1
ATOM 805 N N . PRO A 1 105 ? -6.543 -0.850 7.061 1.00 92.75 105 PRO A N 1
ATOM 806 C CA . PRO A 1 105 ? -6.360 -2.255 6.740 1.00 92.75 105 PRO A CA 1
ATOM 807 C C . PRO A 1 105 ? -6.613 -3.125 7.967 1.00 92.75 105 PRO A C 1
ATOM 809 O O . PRO A 1 105 ? -6.126 -2.846 9.066 1.00 92.75 105 PRO A O 1
ATOM 812 N N . PHE A 1 106 ? -7.279 -4.254 7.749 1.00 91.88 106 PHE A N 1
ATOM 813 C CA . PHE A 1 106 ? -7.233 -5.356 8.691 1.00 91.88 106 PHE A CA 1
ATOM 814 C C . PHE A 1 106 ? -5.797 -5.895 8.734 1.00 91.88 106 PHE A C 1
ATOM 816 O O . PHE A 1 106 ? -5.349 -6.598 7.823 1.00 91.88 106 PHE A O 1
ATOM 823 N N . ALA A 1 107 ? -5.046 -5.484 9.755 1.00 92.19 107 ALA A N 1
ATOM 824 C CA . ALA A 1 107 ? -3.628 -5.778 9.877 1.00 92.19 107 ALA A CA 1
ATOM 825 C C . ALA A 1 107 ? -3.399 -7.208 10.384 1.00 92.19 107 ALA A C 1
ATOM 827 O O . ALA A 1 107 ? -3.764 -7.557 11.507 1.00 92.19 107 ALA A O 1
ATOM 828 N N . VAL A 1 108 ? -2.734 -8.014 9.562 1.00 92.06 108 VAL A N 1
ATOM 829 C CA . VAL A 1 108 ? -2.238 -9.344 9.908 1.00 92.06 108 VAL A CA 1
ATOM 830 C C . VAL A 1 108 ? -0.735 -9.232 10.102 1.00 92.06 108 VAL A C 1
ATOM 832 O O . VAL A 1 108 ? -0.005 -8.954 9.153 1.00 92.06 108 VAL A O 1
ATOM 835 N N . THR A 1 109 ? -0.268 -9.414 11.331 1.00 91.50 109 THR A N 1
ATOM 836 C CA . THR A 1 109 ? 1.151 -9.276 11.682 1.00 91.50 109 THR A CA 1
ATOM 837 C C . THR A 1 109 ? 1.719 -10.587 12.200 1.00 91.50 109 THR A C 1
ATOM 839 O O . THR A 1 109 ? 0.994 -11.383 12.793 1.00 91.50 109 THR A O 1
ATOM 842 N N . GLY A 1 110 ? 3.027 -10.773 12.038 1.00 90.44 110 GLY A N 1
ATOM 843 C CA . GLY A 1 110 ? 3.736 -11.983 12.458 1.00 90.44 110 GLY A CA 1
ATOM 844 C C . GLY A 1 110 ? 4.195 -12.836 11.277 1.00 90.44 110 GLY A C 1
ATOM 845 O O . GLY A 1 110 ? 4.030 -12.453 10.117 1.00 90.44 110 GLY A O 1
ATOM 846 N N . ASP A 1 111 ? 4.809 -13.977 11.594 1.00 90.12 111 ASP A N 1
ATOM 847 C CA . ASP A 1 111 ? 5.302 -14.940 10.609 1.00 90.12 111 ASP A CA 1
ATOM 848 C C . ASP A 1 111 ? 4.269 -16.055 10.389 1.00 90.12 111 ASP A C 1
ATOM 850 O O . ASP A 1 111 ? 4.055 -16.853 11.305 1.00 90.12 111 ASP A O 1
ATOM 854 N N . PRO A 1 112 ? 3.645 -16.150 9.200 1.00 88.69 112 PRO A N 1
ATOM 855 C CA . PRO A 1 112 ? 2.685 -17.207 8.895 1.00 88.69 112 PRO A CA 1
ATOM 856 C C . PRO A 1 112 ? 3.310 -18.609 8.839 1.00 88.69 112 PRO A C 1
ATOM 858 O O . PRO A 1 112 ? 2.572 -19.589 8.884 1.00 88.69 112 PRO A O 1
ATOM 861 N N . ASN A 1 113 ? 4.640 -18.732 8.757 1.00 91.88 113 ASN A N 1
ATOM 862 C CA . ASN A 1 113 ? 5.325 -20.027 8.808 1.00 91.88 113 ASN A CA 1
ATOM 863 C C . ASN A 1 113 ? 5.514 -20.543 10.242 1.00 91.88 113 ASN A C 1
ATOM 865 O O . ASN A 1 113 ? 5.903 -21.696 10.437 1.00 91.88 113 ASN A O 1
ATOM 869 N N . SER A 1 114 ? 5.245 -19.717 11.256 1.00 93.38 114 SER A N 1
ATOM 870 C CA . SER A 1 114 ? 5.301 -20.151 12.647 1.00 93.38 114 SER A CA 1
ATOM 871 C C . SER A 1 114 ? 4.134 -21.084 12.970 1.00 93.38 114 SER A C 1
ATOM 873 O O . SER A 1 114 ? 2.975 -20.742 12.749 1.00 93.38 114 SER A O 1
ATOM 875 N N . GLY A 1 115 ? 4.413 -22.223 13.612 1.00 92.56 115 GLY A N 1
ATOM 876 C CA . GLY A 1 115 ? 3.369 -23.126 14.116 1.00 92.56 115 GLY A CA 1
ATOM 877 C C . GLY A 1 115 ? 2.4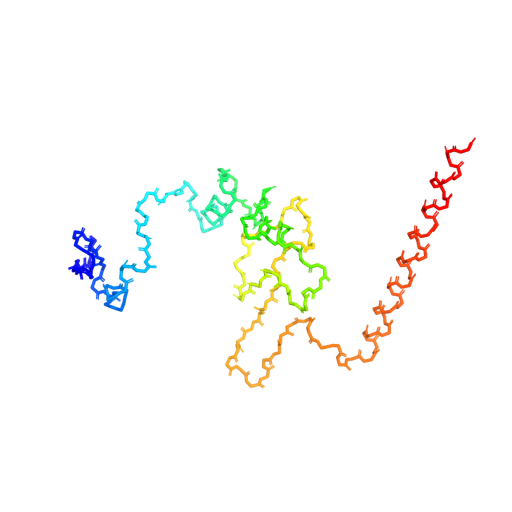71 -22.511 15.202 1.00 92.56 115 GLY A C 1
ATOM 878 O O . GLY A 1 115 ? 1.420 -23.062 15.512 1.00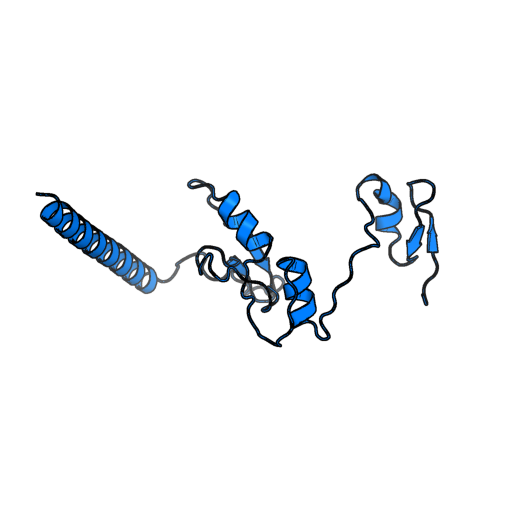 92.56 115 GLY A O 1
ATOM 879 N N . SER A 1 116 ? 2.868 -21.371 15.777 1.00 90.88 116 SER A N 1
ATOM 880 C CA . SER A 1 116 ? 2.073 -20.596 16.739 1.00 90.88 116 SER A CA 1
ATOM 881 C C . SER A 1 116 ? 1.369 -19.383 16.122 1.00 90.88 116 SER A C 1
ATOM 883 O O . SER A 1 116 ? 0.774 -18.591 16.855 1.00 90.88 116 SER A O 1
ATOM 885 N N . PHE A 1 117 ? 1.448 -19.203 14.800 1.00 91.06 117 PHE A N 1
ATOM 886 C CA . PHE A 1 117 ? 0.809 -18.083 14.123 1.00 91.06 117 PHE A CA 1
ATOM 887 C C . PHE A 1 117 ? -0.708 -18.104 14.325 1.00 91.06 117 PHE A C 1
ATOM 889 O O . PHE A 1 117 ? -1.370 -19.128 14.162 1.00 91.06 117 PHE A O 1
ATOM 896 N N . GLN A 1 118 ? -1.257 -16.941 14.659 1.00 87.75 118 GLN A N 1
ATOM 897 C CA . GLN A 1 118 ? -2.689 -16.710 14.781 1.00 87.75 118 GLN A CA 1
ATOM 898 C C . GLN A 1 118 ? -3.012 -15.373 14.130 1.00 87.75 118 GLN A C 1
ATOM 900 O O . GLN A 1 118 ? -2.284 -14.395 14.319 1.00 87.75 118 GLN A O 1
ATOM 905 N N . VAL A 1 119 ? -4.117 -15.315 13.385 1.00 88.00 119 VAL A N 1
ATOM 906 C CA . VAL A 1 119 ? -4.577 -14.053 12.803 1.00 88.00 119 VAL A CA 1
ATOM 907 C C . VAL A 1 119 ? -5.087 -13.153 13.934 1.00 88.00 119 VAL A C 1
ATOM 909 O O . VAL A 1 119 ? -6.027 -13.538 14.635 1.00 88.00 119 VAL A O 1
ATOM 912 N N . PRO A 1 120 ? -4.506 -11.955 14.135 1.00 81.75 120 PRO A N 1
ATOM 913 C CA . PRO A 1 120 ? -4.945 -11.060 15.196 1.00 81.75 120 PRO A CA 1
ATOM 914 C C . PRO A 1 120 ? -6.421 -10.697 15.040 1.00 81.75 120 PRO A C 1
ATOM 916 O O . PRO A 1 120 ? -6.903 -10.509 13.929 1.00 81.75 120 PRO A O 1
ATOM 919 N N . ASN A 1 121 ? -7.132 -10.531 16.154 1.00 76.31 121 ASN A N 1
ATOM 920 C CA . ASN A 1 121 ? -8.534 -10.093 16.171 1.00 76.31 121 ASN A CA 1
ATOM 921 C C . ASN A 1 121 ? -9.538 -11.046 15.480 1.00 76.31 121 ASN A C 1
ATOM 923 O O . ASN A 1 121 ? -10.672 -10.638 15.229 1.00 76.31 121 ASN A O 1
ATOM 927 N N . ILE A 1 122 ? -9.166 -12.306 15.217 1.00 79.06 122 ILE A N 1
ATOM 928 C CA . ILE A 1 122 ? -10.080 -13.373 14.778 1.00 79.06 122 ILE A CA 1
ATOM 929 C C . ILE A 1 122 ? -10.114 -14.469 15.838 1.00 79.06 122 ILE A C 1
ATOM 931 O O . ILE A 1 122 ? -9.074 -14.895 16.324 1.00 79.06 122 ILE A O 1
ATOM 935 N N . GLY A 1 123 ? -11.319 -14.935 16.171 1.00 71.69 123 GLY A N 1
ATOM 936 C CA . GLY A 1 123 ? -11.520 -15.952 17.200 1.00 71.69 123 GLY A CA 1
ATOM 937 C C . GLY A 1 123 ? -11.368 -15.355 18.597 1.00 71.69 123 GLY A C 1
ATOM 938 O O . GLY A 1 123 ? -10.271 -15.201 19.117 1.00 71.69 123 GLY A O 1
ATOM 939 N N . LEU A 1 124 ? -12.490 -14.998 19.224 1.00 70.44 124 LEU A N 1
ATOM 940 C CA . LEU A 1 124 ? -12.491 -14.679 20.648 1.00 70.44 124 LEU A CA 1
ATOM 941 C C . LEU A 1 124 ? -12.621 -15.991 21.428 1.00 70.44 124 LEU A C 1
ATOM 943 O O . LEU A 1 124 ? -13.723 -16.462 21.696 1.00 70.44 124 LEU A O 1
ATOM 947 N N . ASP A 1 125 ? -11.488 -16.592 21.751 1.00 71.88 125 ASP A N 1
ATOM 948 C CA . ASP A 1 125 ? -11.376 -17.787 22.590 1.00 71.88 125 ASP A CA 1
ATOM 949 C C . ASP A 1 125 ? -11.577 -17.474 24.087 1.00 71.88 125 ASP A C 1
ATOM 951 O O . ASP A 1 125 ? -12.117 -18.279 24.851 1.00 71.88 125 ASP A O 1
ATOM 955 N N . ASP A 1 126 ? -11.216 -16.263 24.508 1.00 83.19 126 ASP A N 1
ATOM 956 C CA . ASP A 1 126 ? -11.383 -15.784 25.877 1.00 83.19 126 ASP A CA 1
ATOM 957 C C . ASP A 1 126 ? -12.827 -15.321 26.163 1.00 83.19 126 ASP A C 1
ATOM 959 O O . ASP A 1 126 ? -13.265 -14.224 25.786 1.00 83.19 126 ASP A O 1
ATOM 963 N N . LYS A 1 127 ? -13.560 -16.138 26.932 1.00 84.75 127 LYS A N 1
ATOM 964 C CA . LYS A 1 127 ? -14.928 -15.846 27.402 1.00 84.75 127 LYS A CA 1
ATOM 965 C C . LYS A 1 127 ? -15.053 -14.497 28.126 1.00 84.75 127 LYS A C 1
ATOM 967 O O . LYS A 1 127 ? -16.101 -13.857 28.022 1.00 84.75 127 LYS A O 1
ATOM 972 N N . LYS A 1 128 ? -14.015 -14.027 28.833 1.00 87.50 128 LYS A N 1
ATOM 973 C CA . LYS A 1 128 ? -14.043 -12.721 29.518 1.00 87.50 128 LYS A CA 1
ATOM 974 C C . LYS A 1 128 ? -13.986 -11.567 28.518 1.00 87.50 128 LYS A C 1
ATOM 976 O O . LYS A 1 128 ? -14.709 -10.584 28.685 1.00 87.50 128 LYS A O 1
ATOM 981 N N . LYS A 1 129 ? -13.173 -11.687 27.460 1.00 84.69 129 LYS A N 1
ATOM 982 C CA . LYS A 1 129 ? -13.126 -10.694 26.369 1.00 84.69 129 LYS A CA 1
ATOM 983 C C . LYS A 1 129 ? -14.455 -10.640 25.615 1.00 84.69 129 LYS A C 1
ATOM 985 O O . LYS A 1 129 ? -14.938 -9.543 25.343 1.00 84.69 129 LYS A O 1
ATOM 990 N N . LEU A 1 130 ? -15.083 -11.794 25.369 1.00 85.75 130 LEU A N 1
ATOM 991 C CA . LEU A 1 130 ? -16.434 -11.875 24.795 1.00 85.75 130 LEU A CA 1
ATOM 992 C C . LEU A 1 130 ? -17.481 -11.147 25.646 1.00 85.75 130 LEU A C 1
ATOM 994 O O . LEU A 1 130 ? -18.249 -10.356 25.102 1.00 85.75 130 LEU A O 1
ATOM 998 N N . SER A 1 131 ? -17.506 -11.378 26.965 1.00 89.00 131 SER A N 1
ATOM 999 C CA . SER A 1 131 ? -18.449 -10.692 27.868 1.00 89.00 131 SER A CA 1
ATOM 1000 C C . SER A 1 131 ? -18.282 -9.176 27.796 1.00 89.00 131 SER A C 1
ATOM 1002 O O . SER A 1 131 ? -19.239 -8.454 27.530 1.00 89.00 131 SER A O 1
ATOM 1004 N N . ARG A 1 132 ? -17.036 -8.700 27.909 1.00 88.25 132 ARG A N 1
ATOM 1005 C CA . ARG A 1 132 ? -16.714 -7.270 27.845 1.00 88.25 132 ARG A CA 1
ATOM 1006 C C . ARG A 1 132 ? -17.109 -6.637 26.510 1.00 88.25 132 ARG A C 1
ATOM 1008 O O . ARG A 1 132 ? -17.550 -5.491 26.475 1.00 88.25 132 ARG A O 1
ATOM 1015 N N . MET A 1 133 ? -16.935 -7.355 25.402 1.00 87.06 133 MET A N 1
ATOM 1016 C CA . MET A 1 133 ? -17.374 -6.884 24.088 1.00 87.06 133 MET A CA 1
ATOM 1017 C C . MET A 1 133 ? -18.899 -6.738 24.033 1.00 87.06 133 MET A C 1
ATOM 1019 O O . MET A 1 133 ? -19.383 -5.709 23.566 1.00 87.06 133 MET A O 1
ATOM 1023 N N . ARG A 1 134 ? -19.654 -7.721 24.541 1.00 89.25 134 ARG A N 1
ATOM 1024 C CA . ARG A 1 134 ? -21.125 -7.653 24.595 1.00 89.25 134 ARG A CA 1
ATOM 1025 C C . ARG A 1 134 ? -21.615 -6.491 25.455 1.00 89.25 134 ARG A C 1
ATOM 1027 O O . ARG A 1 134 ? -22.500 -5.765 25.021 1.00 89.25 134 ARG A O 1
ATOM 1034 N N . GLU A 1 135 ? -21.002 -6.271 26.617 1.00 93.94 135 GLU A N 1
ATOM 1035 C CA . GLU A 1 135 ? -21.308 -5.125 27.487 1.00 93.94 135 GLU A CA 1
ATOM 1036 C C . GLU A 1 135 ? -21.107 -3.788 26.759 1.00 93.94 135 GLU A C 1
ATOM 1038 O O . GLU A 1 135 ? -21.970 -2.914 26.812 1.00 93.94 135 GLU A O 1
ATOM 1043 N N . ARG A 1 136 ? -20.003 -3.638 26.013 1.00 92.31 136 ARG A N 1
ATOM 1044 C CA . ARG A 1 136 ? -19.732 -2.422 25.225 1.00 92.31 136 ARG A CA 1
ATOM 1045 C C . ARG A 1 136 ? -20.738 -2.205 24.098 1.00 92.31 136 ARG A C 1
ATOM 1047 O O . ARG A 1 136 ? -21.128 -1.065 23.863 1.00 92.31 136 ARG A O 1
ATOM 1054 N N . ILE A 1 137 ? -21.147 -3.271 23.407 1.00 90.50 137 ILE A N 1
ATOM 1055 C CA . ILE A 1 137 ? -22.180 -3.192 22.364 1.00 90.50 137 ILE A CA 1
ATOM 1056 C C . ILE A 1 137 ? -23.505 -2.736 22.982 1.00 90.50 137 ILE A C 1
ATOM 1058 O O . ILE A 1 137 ? -24.096 -1.781 22.486 1.00 90.50 137 ILE A O 1
ATOM 1062 N N . GLY A 1 138 ? -23.911 -3.339 24.105 1.00 94.12 138 GLY A N 1
ATOM 1063 C CA . GLY A 1 138 ? -25.135 -2.958 24.812 1.00 94.12 138 GLY A CA 1
ATOM 1064 C C . GLY A 1 138 ? -25.123 -1.503 25.292 1.00 94.12 138 GLY A C 1
ATOM 1065 O O . GLY A 1 138 ? -26.102 -0.787 25.097 1.00 94.12 138 GLY A O 1
ATOM 1066 N N . LEU A 1 139 ? -23.999 -1.029 25.846 1.00 94.38 139 LEU A N 1
ATOM 1067 C CA . LEU A 1 139 ? -23.850 0.371 26.261 1.00 94.38 139 LEU A CA 1
ATOM 1068 C C . LEU A 1 139 ? -23.916 1.341 25.071 1.00 94.38 139 LEU A C 1
ATOM 1070 O O . LEU A 1 139 ? -24.553 2.389 25.161 1.00 94.38 139 LEU A O 1
ATOM 1074 N N . ARG A 1 140 ? -23.279 1.005 23.941 1.00 93.38 140 ARG A N 1
ATOM 1075 C CA . ARG A 1 140 ? -23.375 1.824 22.724 1.00 93.38 140 ARG A CA 1
ATOM 1076 C C . ARG A 1 140 ? -24.829 1.933 22.271 1.00 93.38 140 ARG A C 1
ATOM 1078 O O . ARG A 1 140 ? -25.314 3.030 22.041 1.00 93.38 140 ARG A O 1
ATOM 1085 N N . GLU A 1 141 ? -25.540 0.811 22.204 1.00 92.69 141 GLU A N 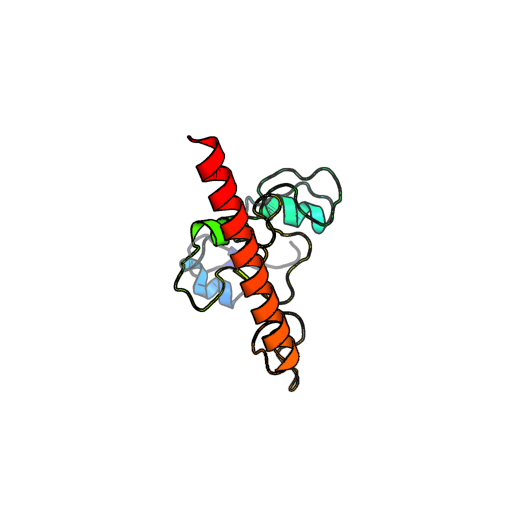1
ATOM 1086 C CA . GLU A 1 141 ? -26.946 0.786 21.794 1.00 92.69 141 GLU A CA 1
ATOM 1087 C C . GLU A 1 141 ? -27.863 1.571 22.741 1.00 92.69 141 GLU A C 1
ATOM 1089 O O . GLU A 1 141 ? -28.823 2.194 22.279 1.00 92.69 141 GLU A O 1
ATOM 1094 N N . SER A 1 142 ? -27.589 1.565 24.052 1.00 91.38 142 SER A N 1
ATOM 1095 C CA . SER A 1 142 ? -28.354 2.369 25.010 1.00 91.38 142 SER A CA 1
ATOM 1096 C C . SER A 1 142 ? -28.109 3.865 24.822 1.00 91.38 142 SER A C 1
ATOM 1098 O O . SER A 1 142 ? -29.062 4.639 24.827 1.00 91.38 142 SER A O 1
ATOM 1100 N N . LEU A 1 143 ? -26.855 4.274 24.601 1.00 92.75 143 LEU A N 1
ATOM 1101 C CA . LEU A 1 143 ? -26.509 5.676 24.347 1.00 92.75 143 LEU A CA 1
ATOM 1102 C C . LEU A 1 143 ? -27.069 6.167 23.006 1.00 92.75 143 LEU A C 1
ATOM 1104 O O . LEU A 1 143 ? -27.664 7.241 22.953 1.00 92.75 143 LEU A O 1
ATOM 1108 N N . ASP A 1 144 ? -26.972 5.355 21.949 1.00 87.31 144 ASP A N 1
ATOM 1109 C CA . ASP A 1 144 ? -27.552 5.667 20.638 1.00 87.31 144 ASP A CA 1
ATOM 1110 C C . ASP A 1 144 ? -29.075 5.859 20.731 1.00 87.31 144 ASP A C 1
ATOM 1112 O O . ASP A 1 144 ? -29.658 6.660 20.002 1.00 87.31 144 ASP A O 1
ATOM 1116 N N . ARG A 1 145 ? -29.747 5.112 21.618 1.00 86.62 145 ARG A N 1
ATOM 1117 C CA . ARG A 1 145 ? -31.189 5.248 21.863 1.00 86.62 145 ARG A CA 1
ATOM 1118 C C . ARG A 1 145 ? -31.522 6.549 22.588 1.00 86.62 145 ARG A C 1
ATOM 1120 O O . ARG A 1 145 ? -32.401 7.258 22.115 1.00 86.62 145 ARG A O 1
ATOM 1127 N N . LEU A 1 146 ? -30.781 6.887 23.646 1.00 87.00 146 LEU A N 1
ATOM 1128 C CA . LEU A 1 146 ? -30.943 8.157 24.363 1.00 87.00 146 LEU A CA 1
ATOM 1129 C C . LEU A 1 146 ? -30.743 9.364 23.436 1.00 87.00 146 LEU A C 1
ATOM 1131 O O . LEU A 1 146 ? -31.536 10.300 23.471 1.00 87.00 146 LEU A O 1
ATOM 1135 N N . SER A 1 147 ? -29.724 9.326 22.569 1.00 80.62 147 SER A N 1
ATOM 1136 C CA . SER A 1 147 ? -29.484 10.399 21.594 1.00 80.62 147 SER A CA 1
ATOM 1137 C C . SER A 1 147 ? -30.672 10.580 20.644 1.00 80.62 147 SER A C 1
ATOM 1139 O O . SER A 1 147 ? -31.091 11.704 20.396 1.00 80.62 147 SER A O 1
ATOM 1141 N N . ARG A 1 148 ? -31.262 9.480 20.155 1.00 76.56 148 ARG A N 1
ATOM 1142 C CA . ARG A 1 148 ? -32.435 9.532 19.266 1.00 76.56 148 ARG A CA 1
ATOM 1143 C C . ARG A 1 148 ? -33.683 10.089 19.952 1.00 76.56 148 ARG A C 1
ATOM 1145 O O . ARG A 1 148 ? -34.440 10.814 19.317 1.00 76.56 148 ARG A O 1
ATOM 1152 N N . GLU A 1 149 ? -33.908 9.751 21.220 1.00 77.75 149 GLU A N 1
ATOM 1153 C CA . GLU A 1 149 ? -35.031 10.290 22.001 1.00 77.75 149 GLU A CA 1
ATOM 1154 C C . GLU A 1 149 ? -34.890 11.806 22.207 1.00 77.75 149 GLU A C 1
ATOM 1156 O O . GLU A 1 149 ? -35.862 12.544 22.046 1.00 77.75 149 GLU A O 1
ATOM 1161 N N . ALA A 1 150 ? -33.675 12.287 22.486 1.00 78.81 150 ALA A N 1
ATOM 1162 C CA . ALA A 1 150 ? -33.395 13.715 22.623 1.00 78.81 150 ALA A CA 1
ATOM 1163 C C . ALA A 1 150 ? -33.591 14.492 21.304 1.00 78.81 150 ALA A C 1
ATOM 1165 O O . ALA A 1 150 ? -34.171 15.580 21.322 1.00 78.81 150 ALA A O 1
ATOM 1166 N N . ASP A 1 151 ? -33.172 13.922 20.168 1.00 78.19 151 ASP A N 1
ATOM 1167 C CA . ASP A 1 151 ? -33.368 14.520 18.838 1.00 78.19 151 ASP A CA 1
ATOM 1168 C C . ASP A 1 151 ? -34.857 14.616 18.460 1.00 78.19 151 ASP A C 1
ATOM 1170 O O . ASP A 1 151 ? -35.289 15.622 17.898 1.00 78.19 151 ASP A O 1
ATOM 1174 N N . GLN A 1 152 ? -35.663 13.600 18.799 1.00 74.94 152 GLN A N 1
ATOM 1175 C CA . GLN A 1 152 ? -37.117 13.622 18.581 1.00 74.94 152 GLN A CA 1
ATOM 1176 C C . GLN A 1 152 ? -37.820 14.682 19.440 1.00 74.94 152 GLN A C 1
ATOM 1178 O O . GLN A 1 152 ? -38.767 15.313 18.977 1.00 74.94 152 GLN A O 1
ATOM 1183 N N . TYR A 1 153 ? -37.338 14.919 20.663 1.00 71.38 153 TYR A N 1
ATOM 1184 C CA . TYR A 1 153 ? -37.869 15.959 21.549 1.00 71.38 153 TYR A CA 1
ATOM 1185 C C . TYR A 1 153 ? -37.605 17.389 21.053 1.00 71.38 153 TYR A C 1
ATOM 1187 O O . TYR A 1 153 ? -38.381 18.279 21.377 1.00 71.38 153 TYR A O 1
ATOM 1195 N N . HIS A 1 154 ? -36.544 17.628 20.274 1.00 59.56 154 HIS A N 1
ATOM 1196 C CA . HIS A 1 154 ? -36.228 18.949 19.704 1.00 59.56 154 HIS A CA 1
ATOM 1197 C C . HIS A 1 154 ? -36.990 19.274 18.404 1.00 59.56 154 HIS A C 1
ATOM 1199 O O . HIS A 1 154 ? -36.842 20.374 17.872 1.00 59.56 154 HIS A O 1
ATOM 1205 N N . GLN A 1 155 ? -37.767 18.328 17.866 1.00 55.94 155 GLN A N 1
ATOM 1206 C CA . GLN A 1 155 ? -38.558 18.500 16.638 1.00 55.94 155 GLN A CA 1
ATOM 1207 C C . GLN A 1 155 ? -40.062 18.716 16.892 1.00 55.94 155 GLN A C 1
ATOM 1209 O O . GLN A 1 155 ? -40.806 18.915 15.931 1.00 55.94 155 GLN A O 1
ATOM 1214 N N . MET A 1 156 ? -40.502 18.673 18.154 1.00 47.81 156 MET A N 1
ATOM 1215 C CA . MET A 1 156 ? -41.855 19.040 18.600 1.00 47.81 156 MET A CA 1
ATOM 1216 C C . MET A 1 156 ? -41.860 20.450 19.185 1.00 47.81 156 MET A C 1
ATOM 1218 O O . MET A 1 156 ? -42.862 21.161 18.953 1.00 47.81 156 MET A O 1
#